Protein AF-A0A1V6KFH4-F1 (afdb_monomer)

Radius of gyration: 17.43 Å; Cα contacts (8 Å, |Δi|>4): 56; chains: 1; bounding box: 38×24×50 Å

Mean predicted aligned error: 3.85 Å

pLDDT: mean 94.07, std 5.09, range [59.97, 98.44]

Structure (mmCIF, N/CA/C/O backbone):
data_AF-A0A1V6KFH4-F1
#
_entry.id   AF-A0A1V6KFH4-F1
#
loop_
_atom_site.group_PDB
_atom_site.id
_atom_site.type_symbol
_atom_site.label_atom_id
_atom_site.label_alt_id
_atom_site.label_comp_id
_atom_site.label_asym_id
_atom_site.label_entity_id
_atom_site.label_seq_id
_atom_site.pdbx_PDB_ins_code
_atom_site.Cartn_x
_atom_site.Cartn_y
_atom_site.Cartn_z
_atom_site.occupancy
_atom_site.B_iso_or_equiv
_atom_site.auth_seq_id
_atom_site.auth_comp_id
_atom_site.auth_asym_id
_atom_site.auth_atom_id
_atom_site.pdbx_PDB_model_num
ATOM 1 N N . MET A 1 1 ? -8.972 4.965 -27.614 1.00 59.97 1 MET A N 1
ATOM 2 C CA . MET A 1 1 ? -7.634 4.889 -26.988 1.00 59.97 1 MET A CA 1
ATOM 3 C C . MET A 1 1 ? -6.638 4.540 -28.075 1.00 59.97 1 MET A C 1
ATOM 5 O O . MET A 1 1 ? -6.857 3.548 -28.756 1.00 59.97 1 MET A O 1
ATOM 9 N N . GLU A 1 2 ? -5.600 5.351 -28.268 1.00 86.00 2 GLU A N 1
ATOM 10 C CA . GLU A 1 2 ? -4.540 5.100 -29.253 1.00 86.00 2 GLU A CA 1
ATOM 11 C C . GLU A 1 2 ? -3.247 4.694 -28.534 1.00 86.00 2 GLU A C 1
ATOM 13 O O . GLU A 1 2 ? -2.930 5.230 -27.473 1.00 86.00 2 GLU A O 1
ATOM 18 N N . ASN A 1 3 ? -2.496 3.753 -29.111 1.00 91.19 3 ASN A N 1
ATOM 19 C CA . ASN A 1 3 ? -1.183 3.315 -28.627 1.00 91.19 3 ASN A CA 1
ATOM 20 C C . ASN A 1 3 ? -0.093 3.768 -29.619 1.00 91.19 3 ASN A C 1
ATOM 22 O O . ASN A 1 3 ? 0.463 2.940 -30.347 1.00 91.19 3 ASN A O 1
ATOM 26 N N . PRO A 1 4 ? 0.206 5.079 -29.699 1.00 95.19 4 PRO A N 1
ATOM 27 C CA . PRO A 1 4 ? 1.103 5.627 -30.721 1.00 95.19 4 PRO A CA 1
ATOM 28 C C . PRO A 1 4 ? 2.534 5.089 -30.601 1.00 95.19 4 PRO A C 1
ATOM 30 O O . PRO A 1 4 ? 3.251 5.001 -31.594 1.00 95.19 4 PRO A O 1
ATOM 33 N N . LYS A 1 5 ? 2.941 4.681 -29.391 1.00 93.38 5 LYS A N 1
ATOM 34 C CA . LYS A 1 5 ? 4.262 4.105 -29.103 1.00 93.38 5 LYS A CA 1
ATOM 35 C C . LYS A 1 5 ? 4.321 2.582 -29.269 1.00 93.38 5 LYS A C 1
ATOM 37 O O . LYS A 1 5 ? 5.380 2.004 -29.056 1.00 93.38 5 LYS A O 1
ATOM 42 N N . LYS A 1 6 ? 3.213 1.939 -29.663 1.00 94.69 6 LYS A N 1
ATOM 43 C CA . LYS A 1 6 ? 3.103 0.486 -29.881 1.00 94.69 6 LYS A CA 1
ATOM 44 C C . LYS A 1 6 ? 3.600 -0.345 -28.689 1.00 94.69 6 LYS A C 1
ATOM 46 O O . LYS A 1 6 ? 4.257 -1.367 -28.871 1.00 94.69 6 LYS A O 1
ATOM 51 N N . PHE A 1 7 ? 3.285 0.087 -27.466 1.00 94.69 7 PHE A N 1
ATOM 52 C CA . PHE A 1 7 ? 3.593 -0.681 -26.262 1.00 94.69 7 PHE A CA 1
ATOM 53 C C . PHE A 1 7 ? 2.901 -2.045 -26.287 1.00 94.69 7 PHE A C 1
ATOM 55 O O . PHE A 1 7 ? 1.744 -2.149 -26.699 1.00 94.69 7 PHE A O 1
ATOM 62 N N . VAL A 1 8 ? 3.604 -3.071 -2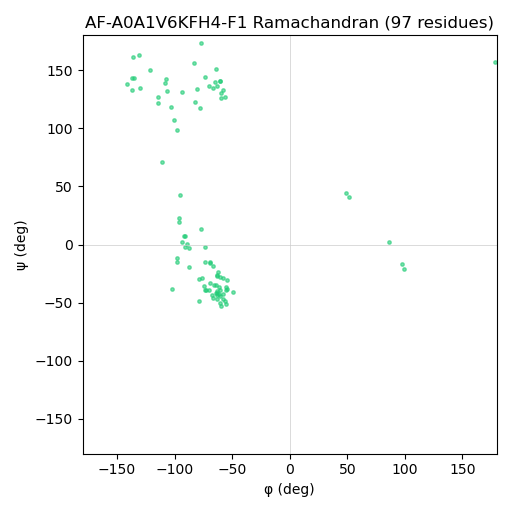5.814 1.00 95.62 8 VAL A N 1
ATOM 63 C CA . VAL A 1 8 ? 3.051 -4.408 -25.592 1.00 95.62 8 VAL A CA 1
ATOM 64 C C . VAL A 1 8 ? 2.820 -4.568 -24.097 1.00 95.62 8 VAL A C 1
ATOM 66 O O . VAL A 1 8 ? 3.767 -4.503 -23.316 1.00 95.62 8 VAL A O 1
ATOM 69 N N . PHE A 1 9 ? 1.567 -4.773 -23.705 1.00 95.38 9 PHE A N 1
ATOM 70 C CA . PHE A 1 9 ? 1.191 -4.993 -22.313 1.00 95.38 9 PHE A CA 1
ATOM 71 C C . PHE A 1 9 ? 1.149 -6.491 -22.029 1.00 95.38 9 PHE A C 1
ATOM 73 O O . PHE A 1 9 ? 0.564 -7.256 -22.795 1.00 95.38 9 PHE A O 1
ATOM 80 N N . LYS A 1 10 ? 1.796 -6.904 -20.939 1.00 95.50 10 LYS A N 1
ATOM 81 C CA . LYS A 1 10 ? 1.786 -8.282 -20.448 1.00 95.50 10 LYS A CA 1
ATOM 82 C C . LYS A 1 10 ? 1.075 -8.301 -19.105 1.00 95.50 10 LYS A C 1
ATOM 84 O O . LYS A 1 10 ? 1.495 -7.606 -18.183 1.00 95.50 10 LYS A O 1
ATOM 89 N N . GLU A 1 11 ? 0.017 -9.089 -19.010 1.00 96.25 11 GLU A N 1
ATOM 90 C CA . GLU A 1 11 ? -0.689 -9.307 -17.752 1.00 96.25 11 GLU A CA 1
ATOM 91 C C . GLU A 1 11 ? 0.046 -10.380 -16.951 1.00 96.25 11 GLU A C 1
ATOM 93 O O . GLU A 1 11 ? 0.286 -11.487 -17.433 1.00 96.25 11 GLU A O 1
ATOM 98 N N . ILE A 1 12 ? 0.453 -10.022 -15.738 1.00 95.94 12 ILE A N 1
ATOM 99 C CA . ILE A 1 12 ? 1.194 -10.878 -14.816 1.00 95.94 12 ILE A CA 1
ATOM 100 C C . ILE A 1 12 ? 0.548 -10.709 -13.444 1.00 95.94 12 ILE A C 1
ATOM 102 O O . ILE A 1 12 ? 0.119 -9.612 -13.080 1.00 95.94 12 ILE A O 1
ATOM 106 N N . GLU A 1 13 ? 0.474 -11.791 -12.674 1.00 96.31 13 GLU A N 1
ATOM 107 C CA . GLU A 1 13 ? -0.028 -11.721 -11.306 1.00 96.31 13 GLU A CA 1
ATOM 108 C C . GLU A 1 13 ? 0.795 -10.736 -10.466 1.00 96.31 13 GLU A C 1
ATOM 110 O O . GLU A 1 13 ? 2.028 -10.784 -10.447 1.00 96.31 13 GLU A O 1
ATOM 115 N N . ALA A 1 14 ? 0.105 -9.870 -9.721 1.00 96.12 14 ALA A N 1
ATOM 116 C CA . ALA A 1 14 ? 0.717 -8.756 -9.001 1.00 96.12 14 ALA A CA 1
ATOM 117 C C . ALA A 1 14 ? 1.948 -9.113 -8.130 1.00 96.12 14 ALA A C 1
ATOM 119 O O . ALA A 1 14 ? 2.936 -8.375 -8.191 1.00 96.12 14 ALA A O 1
ATOM 120 N N . PRO A 1 15 ? 1.974 -10.241 -7.383 1.00 95.94 15 PRO A N 1
ATOM 121 C CA . PRO A 1 15 ? 3.148 -10.629 -6.599 1.00 95.94 15 PRO A CA 1
ATOM 122 C C . PRO A 1 15 ? 4.417 -10.894 -7.421 1.00 95.94 15 PRO A C 1
ATOM 124 O O . PRO A 1 15 ? 5.514 -10.843 -6.868 1.00 95.94 15 PRO A O 1
ATOM 127 N N . GLN A 1 16 ? 4.293 -11.226 -8.711 1.00 96.81 16 GLN A N 1
ATOM 128 C CA . GLN A 1 16 ? 5.437 -11.552 -9.571 1.00 96.81 16 GLN A CA 1
ATOM 129 C C . GLN A 1 16 ? 6.048 -10.318 -10.237 1.00 96.81 16 GLN A C 1
ATOM 131 O O . GLN A 1 16 ? 7.210 -10.361 -10.636 1.00 96.81 16 GLN A O 1
ATOM 136 N N . LEU A 1 17 ? 5.307 -9.209 -10.306 1.00 97.25 17 LEU A N 1
ATOM 137 C CA . LEU A 1 17 ? 5.721 -7.998 -11.017 1.00 97.25 17 LEU A CA 1
ATOM 138 C C . LEU A 1 17 ? 7.095 -7.437 -10.600 1.00 97.25 17 LEU A C 1
ATOM 140 O O . LEU A 1 17 ? 7.815 -6.993 -11.495 1.00 97.25 17 LEU A O 1
ATOM 144 N N . PRO A 1 18 ? 7.505 -7.455 -9.311 1.00 96.25 18 PRO A N 1
ATOM 145 C CA . PRO A 1 18 ? 8.853 -7.031 -8.930 1.00 96.25 18 PRO A CA 1
ATOM 146 C C . PRO A 1 18 ? 9.956 -7.938 -9.481 1.00 96.25 18 PRO A C 1
ATOM 148 O O . PRO A 1 18 ? 11.033 -7.459 -9.814 1.00 96.25 18 PRO A O 1
ATOM 151 N N . ARG A 1 19 ? 9.699 -9.248 -9.578 1.00 95.56 19 ARG A N 1
ATOM 152 C CA . ARG A 1 19 ? 10.693 -10.247 -10.001 1.00 95.56 19 ARG A CA 1
ATOM 153 C C . ARG A 1 19 ? 10.891 -10.274 -11.508 1.00 95.56 19 ARG A C 1
ATOM 155 O O . ARG A 1 19 ? 11.973 -10.606 -11.964 1.00 95.56 19 ARG A O 1
ATOM 162 N N . THR A 1 20 ? 9.851 -9.936 -12.261 1.00 96.00 20 THR A N 1
ATOM 163 C CA . THR A 1 20 ? 9.885 -9.896 -13.728 1.00 96.00 20 THR A CA 1
ATOM 164 C C . THR A 1 20 ? 10.271 -8.519 -14.265 1.00 96.00 20 THR A C 1
ATOM 166 O O . THR A 1 20 ? 10.130 -8.280 -15.462 1.00 96.00 20 THR A O 1
ATOM 169 N N . LEU A 1 21 ? 10.678 -7.577 -13.403 1.00 95.06 21 LEU A N 1
ATOM 170 C CA . LEU A 1 21 ? 10.976 -6.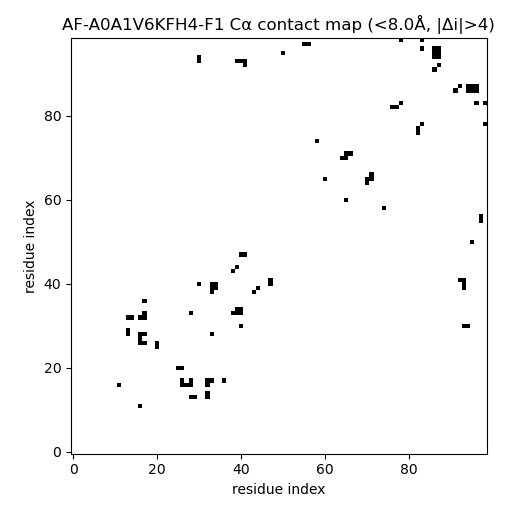203 -13.812 1.00 95.06 21 LEU A CA 1
ATOM 171 C C . LEU A 1 21 ? 12.130 -6.147 -14.825 1.00 95.06 21 LEU A C 1
ATOM 173 O O . LEU A 1 21 ? 12.042 -5.379 -15.777 1.00 95.06 21 LEU A O 1
ATOM 177 N N . ASP A 1 22 ? 13.140 -7.007 -14.673 1.00 94.81 22 ASP A N 1
ATOM 178 C CA . ASP A 1 22 ? 14.301 -7.078 -15.573 1.00 94.81 22 ASP A CA 1
ATOM 179 C C . ASP A 1 22 ? 13.958 -7.628 -16.975 1.00 94.81 22 ASP A C 1
ATOM 181 O O . ASP A 1 22 ? 14.714 -7.429 -17.926 1.00 94.81 22 ASP A O 1
ATOM 185 N N . ASP A 1 23 ? 12.796 -8.271 -17.135 1.00 96.00 23 ASP A N 1
ATOM 186 C CA . ASP A 1 23 ? 12.335 -8.845 -18.407 1.00 96.00 23 ASP A CA 1
ATOM 187 C C . ASP A 1 23 ? 11.495 -7.862 -19.248 1.00 96.00 23 ASP A C 1
ATOM 189 O O . ASP A 1 23 ? 11.017 -8.200 -20.342 1.00 96.00 23 ASP A O 1
ATOM 193 N N . VAL A 1 24 ? 11.242 -6.653 -18.734 1.00 96.25 24 VAL A N 1
ATOM 194 C CA . VAL A 1 24 ? 10.374 -5.644 -19.357 1.00 96.25 24 VAL A CA 1
ATOM 195 C C . VAL A 1 24 ? 10.991 -4.249 -19.295 1.00 96.25 24 VAL A C 1
ATOM 197 O O . VAL A 1 24 ? 11.862 -3.953 -18.491 1.00 96.25 24 VAL A O 1
ATOM 200 N N . ALA A 1 25 ? 10.505 -3.342 -20.143 1.00 95.25 25 ALA A N 1
ATOM 201 C CA . ALA A 1 25 ? 10.951 -1.945 -20.127 1.00 95.25 25 ALA A CA 1
ATOM 202 C C . ALA A 1 25 ? 10.401 -1.138 -18.931 1.00 95.25 25 ALA A C 1
ATOM 204 O O . ALA A 1 25 ? 10.858 -0.030 -18.666 1.00 95.25 25 ALA A O 1
ATOM 205 N N . GLY A 1 26 ? 9.383 -1.660 -18.247 1.00 95.56 26 GLY A N 1
ATOM 206 C CA . GLY A 1 26 ? 8.758 -1.045 -17.085 1.00 95.56 26 GLY A CA 1
ATOM 207 C C . GLY A 1 26 ? 7.602 -1.899 -16.574 1.00 95.56 26 GLY A C 1
ATOM 208 O O . GLY A 1 26 ? 7.028 -2.691 -17.324 1.00 95.56 26 GLY A O 1
ATOM 209 N N . SER A 1 27 ? 7.262 -1.731 -15.299 1.00 97.12 27 SER A N 1
ATOM 210 C CA . SER A 1 2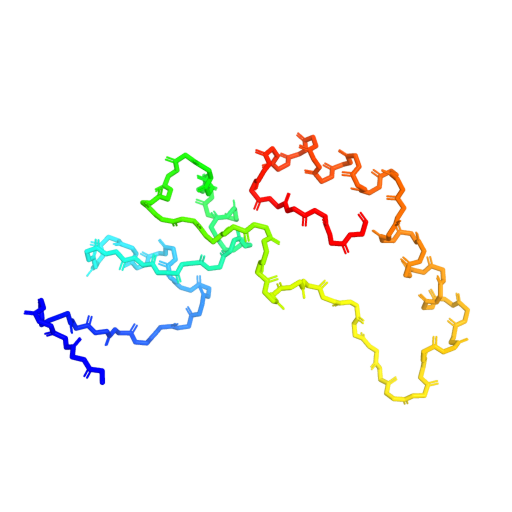7 ? 6.193 -2.473 -14.632 1.00 97.12 27 SER A CA 1
ATOM 211 C C . SER A 1 27 ? 5.364 -1.538 -13.757 1.00 97.12 27 SER A C 1
ATOM 213 O O . SER A 1 27 ? 5.900 -0.613 -13.146 1.00 97.12 27 SER A O 1
ATOM 215 N N . ILE A 1 28 ? 4.053 -1.774 -13.702 1.00 96.38 28 ILE A N 1
ATOM 216 C CA . ILE A 1 28 ? 3.133 -1.053 -12.817 1.00 96.38 28 ILE A CA 1
ATOM 217 C C . ILE A 1 28 ? 2.924 -1.930 -11.588 1.00 96.38 28 ILE A C 1
ATOM 219 O O . ILE A 1 28 ? 2.154 -2.882 -11.632 1.00 96.38 28 ILE A O 1
ATOM 223 N N . ILE A 1 29 ? 3.640 -1.636 -10.505 1.00 96.69 29 ILE A N 1
ATOM 224 C CA . ILE A 1 29 ? 3.720 -2.503 -9.324 1.00 96.69 29 ILE A CA 1
ATOM 225 C C . ILE A 1 29 ? 2.906 -1.898 -8.176 1.00 96.69 29 ILE A C 1
ATOM 227 O O . ILE A 1 29 ? 3.073 -0.724 -7.850 1.00 96.69 29 ILE A O 1
ATOM 231 N N . ASN A 1 30 ? 2.061 -2.696 -7.511 1.00 95.56 30 ASN A N 1
ATOM 232 C CA . ASN A 1 30 ? 1.381 -2.247 -6.293 1.00 95.56 30 ASN A CA 1
ATOM 233 C C . ASN A 1 30 ? 2.395 -1.886 -5.196 1.00 95.56 30 ASN A C 1
ATOM 235 O O . ASN A 1 30 ? 3.373 -2.605 -4.972 1.00 95.56 30 ASN A O 1
ATOM 239 N N . GLY A 1 31 ? 2.116 -0.817 -4.446 1.00 93.88 31 GLY A N 1
ATOM 240 C CA . GLY A 1 31 ? 3.030 -0.300 -3.424 1.00 93.88 31 GLY A CA 1
ATOM 241 C C . GLY A 1 31 ? 3.455 -1.338 -2.378 1.00 93.88 31 GLY A C 1
ATOM 242 O O . GLY A 1 31 ? 4.620 -1.367 -1.992 1.00 93.88 31 GLY A O 1
ATOM 243 N N . ASN A 1 32 ? 2.564 -2.252 -1.967 1.00 94.75 32 ASN A N 1
ATOM 244 C CA . ASN A 1 32 ? 2.912 -3.306 -1.009 1.00 94.75 32 ASN A CA 1
ATOM 245 C C . ASN A 1 32 ? 3.982 -4.268 -1.560 1.00 94.75 32 ASN A C 1
ATOM 247 O O . ASN A 1 32 ? 4.908 -4.607 -0.827 1.00 94.75 32 ASN A O 1
ATOM 251 N N . TYR A 1 33 ? 3.891 -4.677 -2.832 1.00 96.88 33 TYR A N 1
ATOM 252 C CA . TYR A 1 33 ? 4.866 -5.584 -3.449 1.00 96.88 33 TYR A CA 1
ATOM 253 C C . TYR A 1 33 ? 6.182 -4.876 -3.762 1.00 96.88 33 TYR A C 1
ATOM 255 O O . TYR A 1 33 ? 7.246 -5.473 -3.593 1.00 96.88 33 TYR A O 1
ATOM 263 N N . ALA A 1 34 ? 6.124 -3.599 -4.151 1.00 95.00 34 ALA A N 1
ATOM 264 C CA . ALA A 1 34 ? 7.312 -2.773 -4.332 1.00 95.00 34 ALA A CA 1
ATOM 265 C C . ALA A 1 34 ? 8.107 -2.664 -3.019 1.00 95.00 34 ALA A C 1
ATOM 267 O O . ALA A 1 34 ? 9.280 -3.032 -2.977 1.00 95.00 34 ALA A O 1
ATOM 268 N N . LEU A 1 35 ? 7.441 -2.272 -1.924 1.00 93.19 35 LEU A N 1
ATOM 269 C CA . LEU A 1 35 ? 8.057 -2.147 -0.598 1.00 93.19 35 LEU A CA 1
ATOM 270 C C . LEU A 1 35 ? 8.619 -3.481 -0.086 1.00 93.19 35 LEU A C 1
ATOM 272 O O . LEU A 1 35 ? 9.739 -3.525 0.417 1.00 93.19 35 LEU A O 1
ATOM 276 N N . GLN A 1 36 ? 7.868 -4.579 -0.233 1.00 92.75 36 GLN A N 1
ATOM 277 C CA . GLN A 1 36 ? 8.327 -5.921 0.156 1.00 92.75 36 GLN A CA 1
ATOM 278 C C . GLN A 1 36 ? 9.551 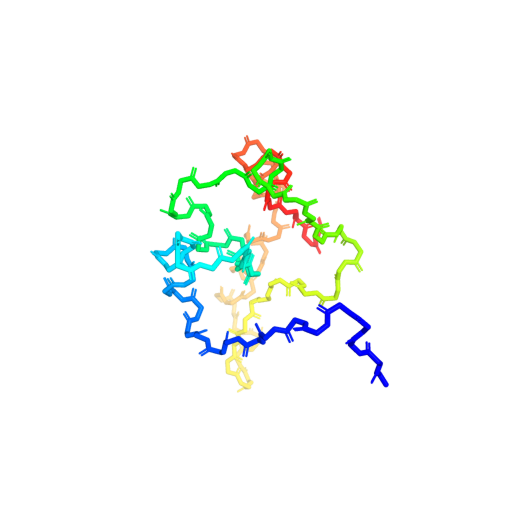-6.391 -0.638 1.00 92.75 36 GLN A C 1
ATOM 280 O O . GLN A 1 36 ? 10.337 -7.184 -0.126 1.00 92.75 36 GLN A O 1
ATOM 285 N N . SER A 1 37 ? 9.719 -5.894 -1.864 1.00 94.19 37 SER A N 1
ATOM 286 C CA . SER A 1 37 ? 10.854 -6.215 -2.736 1.00 94.19 37 SER A CA 1
ATOM 287 C C . SER A 1 37 ? 12.021 -5.235 -2.582 1.00 94.19 37 SER A C 1
ATOM 289 O O . SER A 1 37 ? 12.986 -5.312 -3.334 1.00 94.19 37 SER A O 1
ATOM 291 N N . GLY A 1 38 ? 11.953 -4.323 -1.605 1.00 92.81 38 GLY A N 1
ATOM 292 C CA . GLY A 1 38 ? 13.024 -3.377 -1.290 1.00 92.81 38 GLY A CA 1
ATOM 293 C C . GLY A 1 38 ? 13.010 -2.086 -2.108 1.00 92.81 38 GLY A C 1
ATOM 294 O O . GLY A 1 38 ? 13.874 -1.240 -1.888 1.00 92.81 38 GLY A O 1
ATOM 295 N N . PHE A 1 39 ? 12.033 -1.896 -2.999 1.00 93.44 39 PHE A N 1
ATOM 296 C CA . PHE A 1 39 ? 11.879 -0.640 -3.728 1.00 93.44 39 PHE A CA 1
ATOM 297 C C . PHE A 1 39 ? 11.334 0.462 -2.819 1.00 93.44 39 PHE A C 1
ATOM 299 O O . PHE A 1 39 ? 10.466 0.239 -1.970 1.00 93.44 39 PHE A O 1
ATOM 306 N N . ASN A 1 40 ? 11.803 1.683 -3.049 1.00 92.00 40 ASN A N 1
ATOM 307 C CA . ASN A 1 40 ? 11.247 2.902 -2.497 1.00 92.00 40 ASN A CA 1
ATOM 308 C C . ASN A 1 40 ? 10.381 3.597 -3.564 1.00 92.00 40 ASN A C 1
ATOM 310 O O . ASN A 1 40 ? 10.933 4.229 -4.466 1.00 92.00 40 ASN A O 1
ATOM 314 N N . PRO A 1 41 ? 9.038 3.575 -3.450 1.00 90.12 41 PRO A N 1
ATOM 315 C CA . PRO A 1 41 ? 8.157 4.136 -4.475 1.00 90.12 41 PRO A CA 1
ATOM 316 C C . PRO A 1 41 ? 8.394 5.620 -4.781 1.00 90.12 41 PRO A C 1
ATOM 318 O O . PRO A 1 41 ? 8.162 6.053 -5.903 1.00 90.12 41 PRO A O 1
ATOM 321 N N . ILE A 1 42 ? 8.868 6.404 -3.810 1.00 90.94 42 ILE A N 1
ATOM 322 C CA . ILE A 1 42 ? 9.131 7.840 -3.990 1.00 90.94 42 ILE A CA 1
ATOM 323 C C . ILE A 1 42 ? 10.421 8.088 -4.782 1.00 90.94 42 ILE A C 1
ATOM 325 O O . ILE A 1 42 ? 10.542 9.118 -5.439 1.00 90.94 42 ILE A O 1
ATOM 329 N N . LYS A 1 43 ? 11.395 7.175 -4.706 1.00 92.69 43 LYS A N 1
ATOM 330 C CA . LYS A 1 43 ? 12.717 7.348 -5.329 1.00 92.69 43 LYS A CA 1
ATOM 331 C C . LYS A 1 43 ? 12.882 6.569 -6.626 1.00 92.69 43 LYS A C 1
ATOM 333 O O . LYS A 1 43 ? 13.508 7.075 -7.549 1.00 92.69 43 LYS A O 1
ATOM 338 N N . ASP A 1 44 ? 12.340 5.358 -6.669 1.00 94.31 44 ASP A N 1
ATOM 339 C CA . ASP A 1 44 ? 12.640 4.387 -7.722 1.00 94.31 44 ASP A CA 1
ATOM 340 C C . ASP A 1 44 ? 11.574 4.382 -8.828 1.00 94.31 44 ASP A C 1
ATOM 342 O O . ASP A 1 44 ? 11.802 3.847 -9.913 1.00 94.31 44 ASP A O 1
ATOM 346 N N . SER A 1 45 ? 10.405 4.984 -8.584 1.00 94.00 45 SER A N 1
ATOM 347 C CA . SER A 1 45 ? 9.325 5.025 -9.573 1.00 94.00 45 SER A CA 1
ATOM 348 C C . SER A 1 45 ? 9.562 6.118 -10.612 1.00 94.00 45 SER A C 1
ATOM 350 O O . SER A 1 45 ? 9.800 7.275 -10.272 1.00 94.00 45 SER A O 1
ATOM 352 N N . LEU A 1 46 ? 9.386 5.777 -11.891 1.00 94.88 46 LEU A N 1
ATOM 353 C CA . LEU A 1 46 ? 9.341 6.765 -12.979 1.00 94.88 46 LEU A CA 1
ATOM 354 C C . LEU A 1 46 ? 8.077 7.633 -12.917 1.00 94.88 46 LEU A C 1
ATOM 356 O O . LEU A 1 46 ? 8.095 8.799 -13.302 1.00 94.88 46 LEU A O 1
ATOM 360 N N . LEU A 1 47 ? 6.975 7.039 -12.460 1.00 92.81 47 LEU A N 1
ATOM 361 C CA . LEU A 1 47 ? 5.677 7.671 -12.262 1.00 92.81 47 LEU A CA 1
ATOM 362 C C . LEU A 1 47 ? 5.069 7.099 -10.984 1.00 92.81 47 LEU A C 1
ATOM 364 O O . LEU A 1 47 ? 5.138 5.891 -10.760 1.00 92.81 47 LEU A O 1
ATOM 368 N N . LEU A 1 48 ? 4.458 7.957 -10.175 1.00 90.38 48 LEU A N 1
ATOM 369 C CA . LEU A 1 48 ? 3.777 7.564 -8.949 1.00 90.38 48 LEU A CA 1
ATOM 370 C C . LEU A 1 48 ? 2.380 8.180 -8.932 1.00 90.38 48 LEU A C 1
ATOM 372 O O . LEU A 1 48 ? 2.213 9.359 -9.247 1.00 90.38 48 LEU A O 1
ATOM 376 N N . GLU A 1 49 ? 1.381 7.377 -8.578 1.00 88.38 49 GLU A N 1
ATOM 377 C CA . GLU A 1 49 ? 0.026 7.879 -8.376 1.00 88.38 49 GLU A CA 1
ATOM 378 C C . GLU A 1 49 ? -0.015 8.811 -7.153 1.00 88.38 49 GLU A C 1
ATOM 380 O O . GLU A 1 49 ? 0.572 8.519 -6.110 1.00 88.38 49 GLU A O 1
ATOM 385 N N . GLY A 1 50 ? -0.676 9.962 -7.296 1.00 82.88 50 GLY A N 1
ATOM 386 C CA . GLY A 1 50 ? -0.795 10.955 -6.229 1.00 82.88 50 GLY A CA 1
ATOM 387 C C . GLY A 1 50 ? -1.823 10.582 -5.154 1.00 82.88 50 GLY A C 1
ATOM 388 O O . GLY A 1 50 ? -2.592 9.636 -5.295 1.00 82.88 50 GLY A O 1
ATOM 389 N N . GLY A 1 51 ? -1.872 11.383 -4.084 1.00 79.56 51 GLY A N 1
ATOM 390 C CA . GLY A 1 51 ? -2.779 11.167 -2.946 1.00 79.56 51 GLY A CA 1
ATOM 391 C C . GLY A 1 51 ? -4.275 11.327 -3.252 1.00 79.56 51 GLY A C 1
ATOM 392 O O . GLY A 1 51 ? -5.091 10.788 -2.518 1.00 79.56 51 GLY A O 1
ATOM 393 N N . GLU A 1 52 ? -4.637 11.986 -4.356 1.00 83.25 52 GLU A N 1
ATOM 394 C CA . GLU A 1 52 ? -6.029 12.145 -4.829 1.00 83.25 52 GLU A CA 1
ATOM 395 C C . GLU A 1 52 ? -6.584 10.874 -5.516 1.00 83.25 52 GLU A C 1
ATOM 397 O O . GLU A 1 52 ? -7.598 10.908 -6.214 1.00 83.25 52 GLU A O 1
ATOM 402 N N . SER A 1 53 ? -5.891 9.746 -5.360 1.00 85.75 53 SER A N 1
ATOM 403 C CA . SER A 1 53 ? -6.266 8.445 -5.907 1.00 85.75 53 SER A CA 1
ATOM 404 C C . SER A 1 53 ? -7.574 7.914 -5.299 1.00 85.75 53 SER A C 1
ATOM 406 O O . SER A 1 53 ? -7.757 7.978 -4.080 1.00 85.75 53 SER A O 1
ATOM 408 N N . PRO A 1 54 ? -8.466 7.294 -6.098 1.00 89.44 54 PRO A N 1
ATOM 409 C CA . PRO A 1 54 ? -9.655 6.621 -5.576 1.00 89.44 54 PRO A CA 1
ATOM 410 C C . PRO A 1 54 ? -9.339 5.286 -4.867 1.00 89.44 54 PRO A C 1
ATOM 412 O O . PRO A 1 54 ? -10.255 4.640 -4.357 1.00 89.44 54 PRO A O 1
ATOM 415 N N . TYR A 1 55 ? -8.077 4.841 -4.829 1.00 92.12 55 TYR A N 1
ATOM 416 C CA . TYR A 1 55 ? -7.673 3.501 -4.379 1.00 92.12 55 TYR A CA 1
ATOM 417 C C . TYR A 1 55 ? -7.249 3.427 -2.903 1.00 92.12 55 TYR A C 1
ATOM 419 O O . TYR A 1 55 ? -6.280 2.748 -2.547 1.00 92.12 55 TYR A O 1
ATOM 427 N N . ALA A 1 56 ? -7.986 4.092 -2.011 1.00 93.81 56 ALA A N 1
ATOM 428 C CA . ALA A 1 56 ? -7.778 3.928 -0.574 1.00 93.81 56 ALA A CA 1
ATOM 429 C C . ALA A 1 56 ? -7.991 2.459 -0.155 1.00 93.81 56 ALA A C 1
ATOM 431 O O . ALA A 1 56 ? -9.010 1.844 -0.472 1.00 93.81 56 ALA A O 1
ATOM 432 N N . ASN A 1 57 ? -7.037 1.892 0.590 1.00 94.94 57 ASN A N 1
ATOM 433 C CA . ASN A 1 57 ? -7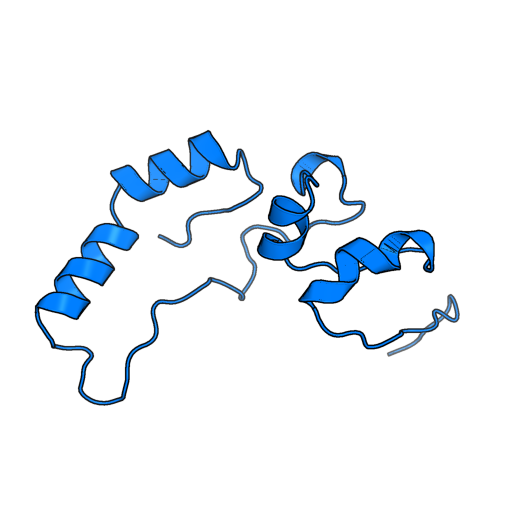.208 0.564 1.181 1.00 94.94 57 ASN A CA 1
ATOM 434 C C . ASN A 1 57 ? -8.249 0.633 2.307 1.00 94.94 57 ASN A C 1
ATOM 436 O O . ASN A 1 57 ? -8.211 1.544 3.134 1.00 94.94 57 ASN A O 1
ATOM 440 N N . ILE A 1 58 ? -9.156 -0.343 2.356 1.00 95.81 58 ILE A N 1
ATOM 441 C CA . ILE A 1 58 ? -10.301 -0.341 3.275 1.00 95.81 58 ILE A CA 1
ATOM 442 C C . ILE A 1 58 ? -10.306 -1.558 4.201 1.00 95.81 58 ILE A C 1
ATOM 444 O O . ILE A 1 58 ? -9.870 -2.650 3.838 1.00 95.81 58 ILE A O 1
ATOM 448 N N . LEU A 1 59 ? -10.861 -1.376 5.400 1.00 96.75 59 LEU A N 1
ATOM 449 C CA . LEU A 1 59 ? -11.243 -2.484 6.269 1.00 96.75 59 LEU A CA 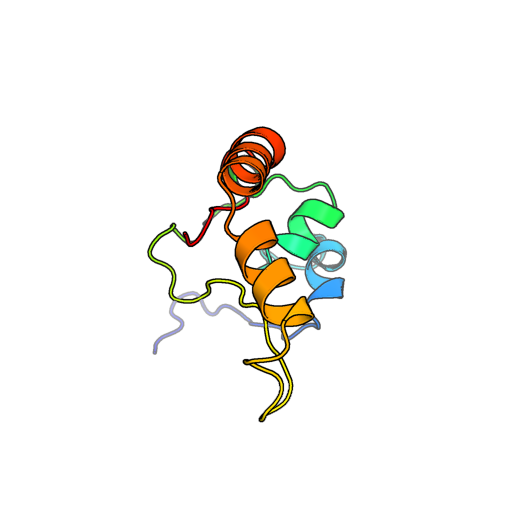1
ATOM 450 C C . LEU A 1 59 ? -12.566 -3.071 5.765 1.00 96.75 59 LEU A C 1
ATOM 452 O O . LEU A 1 59 ? -13.593 -2.395 5.784 1.00 96.75 59 LEU A O 1
ATOM 456 N N . VAL A 1 60 ? -12.548 -4.335 5.347 1.00 97.25 60 VAL A N 1
ATOM 457 C CA . VAL A 1 60 ? -13.740 -5.046 4.863 1.00 97.25 60 VAL A CA 1
ATOM 458 C C . VAL A 1 60 ? -14.181 -6.088 5.882 1.00 97.25 60 VAL A C 1
ATOM 460 O O . VAL A 1 60 ? -13.362 -6.802 6.458 1.00 97.25 60 VAL A O 1
ATOM 463 N N . VAL A 1 61 ? -15.494 -6.197 6.079 1.00 97.44 61 VAL A N 1
ATOM 464 C CA . VAL A 1 61 ? -16.127 -7.210 6.930 1.00 97.44 61 VAL A CA 1
ATOM 465 C C . VAL A 1 61 ? -17.264 -7.899 6.186 1.00 97.44 61 VAL A C 1
ATOM 467 O O . VAL A 1 61 ? -17.762 -7.389 5.180 1.00 97.44 61 VAL A O 1
ATOM 470 N N . ARG A 1 62 ? -17.704 -9.060 6.682 1.00 97.88 62 ARG A N 1
ATOM 471 C CA . ARG A 1 62 ? -18.915 -9.700 6.156 1.00 97.88 62 ARG A CA 1
ATOM 472 C C . ARG A 1 62 ? -20.133 -8.818 6.421 1.00 97.88 62 ARG A C 1
ATOM 474 O O . ARG A 1 62 ? -20.206 -8.096 7.416 1.00 97.88 62 ARG A O 1
ATOM 481 N N . LYS A 1 63 ? -21.128 -8.919 5.542 1.00 97.19 63 LYS A N 1
ATOM 482 C CA . LYS A 1 63 ? -22.408 -8.229 5.712 1.00 97.19 63 LYS A CA 1
ATOM 483 C C . LYS A 1 63 ? -23.039 -8.620 7.056 1.00 97.19 63 LYS A C 1
ATOM 485 O O . LYS A 1 63 ? -23.211 -9.803 7.322 1.00 97.19 63 LYS A O 1
ATOM 490 N N . GLY A 1 64 ? -23.397 -7.622 7.863 1.00 96.75 64 GLY A N 1
ATOM 491 C CA . GLY A 1 64 ? -23.973 -7.801 9.203 1.00 96.75 64 GLY A CA 1
ATOM 492 C C . GLY A 1 64 ? -22.973 -7.636 10.352 1.00 96.75 64 GLY A C 1
ATOM 493 O O . GLY A 1 64 ? -23.384 -7.271 11.449 1.00 96.75 64 GLY A O 1
ATOM 494 N N . ASP A 1 65 ? -21.670 -7.781 10.096 1.00 97.81 65 ASP A N 1
ATOM 495 C CA . ASP A 1 65 ? -20.640 -7.743 11.147 1.00 97.81 65 ASP A CA 1
ATOM 496 C C . ASP A 1 65 ? -20.136 -6.316 11.446 1.00 97.81 65 ASP A C 1
ATOM 498 O O . ASP A 1 65 ? -19.332 -6.113 12.354 1.00 97.81 65 ASP A O 1
ATOM 502 N N . SER A 1 66 ? -20.603 -5.298 10.712 1.00 94.81 66 SER A N 1
ATOM 503 C CA . SER A 1 66 ? -20.101 -3.921 10.838 1.00 94.81 66 SER A CA 1
ATOM 504 C C . SER A 1 66 ? -20.302 -3.326 12.231 1.00 94.81 66 SER A C 1
ATOM 506 O O . SER A 1 66 ? -19.514 -2.482 12.642 1.00 94.81 66 SER A O 1
ATOM 508 N N . ASN A 1 67 ? -21.326 -3.764 12.966 1.00 96.19 67 ASN A N 1
ATOM 509 C CA . ASN A 1 67 ? -21.637 -3.260 14.306 1.00 96.19 67 ASN A CA 1
ATOM 510 C C . ASN A 1 67 ? -21.011 -4.097 15.431 1.00 96.19 67 ASN A C 1
ATOM 512 O O . ASN A 1 67 ? -21.234 -3.790 16.602 1.00 96.19 67 ASN A O 1
ATOM 516 N N . ASP A 1 68 ? -20.236 -5.138 15.110 1.00 98.25 68 ASP A N 1
ATOM 517 C CA . ASP A 1 68 ? -19.522 -5.911 16.124 1.00 98.25 68 ASP A CA 1
ATOM 518 C C . ASP A 1 68 ? -18.553 -4.983 16.891 1.00 98.25 68 ASP A C 1
ATOM 520 O O . ASP A 1 68 ? -17.719 -4.313 16.266 1.00 98.25 68 ASP A O 1
ATOM 524 N N . PRO A 1 69 ? -18.613 -4.930 18.236 1.00 98.31 69 PRO A N 1
ATOM 525 C CA . PRO A 1 69 ? -17.745 -4.065 19.035 1.00 98.31 69 PRO A CA 1
ATOM 526 C C . PRO A 1 69 ? -16.248 -4.261 18.763 1.00 98.31 69 PRO A C 1
ATOM 528 O O . PRO A 1 69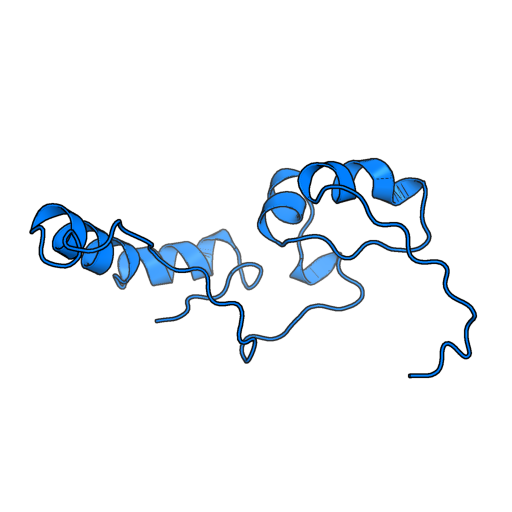 ? -15.476 -3.306 18.847 1.00 98.31 69 PRO A O 1
ATOM 531 N N . ARG A 1 70 ? -15.827 -5.477 18.395 1.00 98.06 70 ARG A N 1
ATOM 532 C CA . ARG A 1 70 ? -14.433 -5.803 18.059 1.00 98.06 70 ARG A CA 1
ATOM 533 C C . ARG A 1 70 ? -14.016 -5.165 16.736 1.00 98.06 70 ARG A C 1
ATOM 535 O O . ARG A 1 70 ? -12.908 -4.648 16.631 1.00 98.06 70 ARG A O 1
ATOM 542 N N . ILE A 1 71 ? -14.914 -5.157 15.750 1.00 98.25 71 ILE A N 1
ATOM 543 C CA . ILE A 1 71 ? -14.698 -4.501 14.453 1.00 98.25 71 ILE A CA 1
ATOM 544 C C . ILE A 1 71 ? -14.642 -2.987 14.630 1.00 98.25 71 ILE A C 1
ATOM 546 O O . ILE A 1 71 ? -13.743 -2.341 14.098 1.00 98.25 71 ILE A O 1
ATOM 550 N N . GLN A 1 72 ? -15.542 -2.422 15.433 1.00 98.25 72 GLN A N 1
ATOM 551 C CA . GLN A 1 72 ? -15.537 -0.992 15.743 1.00 98.25 72 GLN A CA 1
ATOM 552 C C . GLN A 1 72 ? -14.263 -0.564 16.484 1.00 98.25 72 GLN A C 1
ATOM 554 O O . GLN A 1 72 ? -13.695 0.489 16.188 1.00 98.25 72 GLN A O 1
ATOM 559 N N . ALA A 1 73 ? -13.775 -1.386 17.417 1.00 98.31 73 ALA A N 1
ATOM 560 C CA . ALA A 1 73 ? -12.500 -1.147 18.087 1.00 98.31 73 ALA A CA 1
ATOM 561 C C . ALA A 1 73 ? -11.318 -1.195 17.104 1.00 98.31 73 ALA A C 1
ATOM 563 O O . ALA A 1 73 ? -10.459 -0.314 17.145 1.00 98.31 73 ALA A O 1
ATOM 564 N N . LEU A 1 74 ? -11.298 -2.171 16.189 1.00 98.19 74 LEU A N 1
ATOM 565 C CA . LEU A 1 74 ? -10.264 -2.278 15.160 1.00 98.19 74 LEU A CA 1
ATOM 566 C C . LEU A 1 74 ? -10.281 -1.081 14.202 1.00 98.19 74 LEU A C 1
ATOM 568 O O . LEU A 1 74 ? -9.228 -0.502 13.954 1.00 98.19 74 LEU A O 1
ATOM 572 N N . ALA A 1 75 ? -11.454 -0.678 13.708 1.00 97.75 75 ALA A N 1
ATOM 573 C CA . ALA A 1 75 ? -11.596 0.479 12.827 1.00 97.75 75 ALA A CA 1
ATOM 574 C C . ALA A 1 75 ? -11.016 1.742 13.482 1.00 97.75 75 ALA A C 1
ATOM 576 O O . ALA A 1 75 ? -10.158 2.396 12.896 1.00 97.75 75 ALA A O 1
ATOM 577 N N . LYS A 1 76 ? -11.383 2.012 14.744 1.00 97.94 76 LYS A N 1
ATOM 578 C CA . LYS A 1 76 ? -10.841 3.139 15.523 1.00 97.94 76 LYS A CA 1
ATOM 579 C C . LYS A 1 76 ? -9.328 3.053 15.723 1.00 97.94 76 LYS A C 1
ATOM 581 O O . LYS A 1 76 ? -8.652 4.077 15.688 1.00 97.94 76 LYS A O 1
ATOM 586 N N . ALA A 1 77 ? -8.795 1.855 15.963 1.00 98.00 77 ALA A N 1
ATOM 587 C CA . ALA A 1 77 ? -7.359 1.659 16.131 1.00 98.00 77 ALA A CA 1
ATOM 588 C C . ALA A 1 77 ? -6.601 1.941 14.824 1.00 98.00 77 ALA A C 1
ATOM 590 O O . ALA A 1 77 ? -5.609 2.673 14.847 1.00 98.00 77 ALA A O 1
ATOM 591 N N . 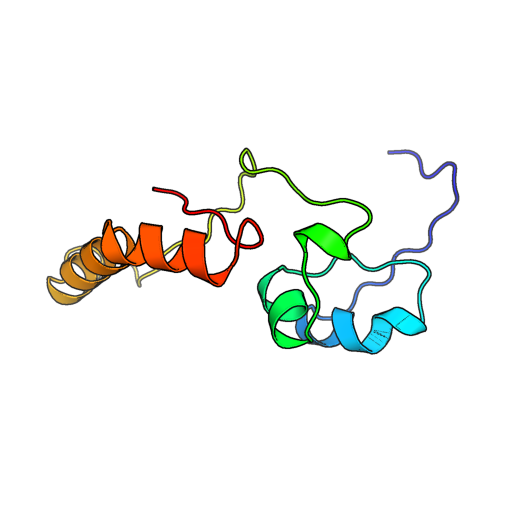LEU A 1 78 ? -7.090 1.413 13.695 1.00 97.94 78 LEU A N 1
ATOM 592 C CA . LEU A 1 78 ? -6.504 1.611 12.366 1.00 97.94 78 LEU A CA 1
ATOM 593 C C . LEU A 1 78 ? -6.558 3.075 11.918 1.00 97.94 78 LEU A C 1
ATOM 595 O O . LEU A 1 78 ? -5.612 3.535 11.290 1.00 97.94 78 LEU A O 1
ATOM 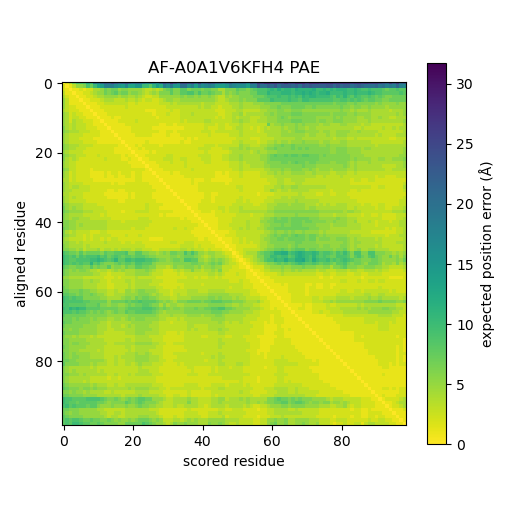599 N N . THR A 1 79 ? -7.607 3.818 12.285 1.00 97.81 79 THR A N 1
ATOM 600 C CA . THR A 1 79 ? -7.754 5.247 11.958 1.00 97.81 79 THR A CA 1
ATOM 601 C C . THR A 1 79 ? -7.285 6.183 13.081 1.00 97.81 79 THR A C 1
ATOM 603 O O . THR A 1 79 ? -7.746 7.319 13.187 1.00 97.81 79 THR A O 1
ATOM 606 N N . SER A 1 80 ? -6.413 5.714 13.977 1.00 98.44 80 SER A N 1
ATOM 607 C CA . SER A 1 80 ? -5.918 6.519 15.101 1.00 98.44 80 SER A CA 1
ATOM 608 C C . SER A 1 80 ? -4.747 7.422 14.704 1.00 98.44 80 SER A C 1
ATOM 610 O O . SER A 1 80 ? -3.970 7.096 13.805 1.00 98.44 80 SER A O 1
ATOM 612 N N . GLN A 1 81 ? -4.543 8.518 15.449 1.00 98.06 81 GLN A N 1
ATOM 613 C CA . GLN A 1 81 ? -3.384 9.402 15.257 1.00 98.06 81 GLN A CA 1
ATOM 614 C C . GLN A 1 81 ? -2.057 8.637 15.354 1.00 98.06 81 GLN A C 1
ATOM 616 O O . GLN A 1 81 ? -1.162 8.837 14.542 1.00 98.06 81 GLN A O 1
ATOM 621 N N . ARG A 1 82 ? -1.958 7.678 16.283 1.00 98.06 82 ARG A N 1
ATOM 622 C CA . ARG A 1 82 ? -0.773 6.823 16.426 1.00 98.06 82 ARG A CA 1
ATOM 623 C C . ARG A 1 82 ? -0.454 6.055 15.139 1.00 98.06 82 ARG A C 1
ATOM 625 O O . ARG A 1 82 ? 0.714 5.937 14.780 1.00 98.06 82 ARG A O 1
ATOM 632 N N . VAL A 1 83 ? -1.468 5.510 14.464 1.00 98.12 83 VAL A N 1
ATOM 633 C CA . VAL A 1 83 ? -1.275 4.790 13.195 1.00 98.12 83 VAL A CA 1
ATOM 634 C C . VAL A 1 83 ? -0.949 5.765 12.065 1.00 98.12 83 VAL A C 1
ATOM 636 O O . VAL A 1 83 ? -0.051 5.479 11.275 1.00 98.12 83 VAL A O 1
ATOM 639 N N . LYS A 1 84 ? -1.590 6.939 12.029 1.00 97.38 84 LYS A N 1
ATOM 640 C CA . LYS A 1 84 ? -1.254 8.015 11.083 1.00 97.38 84 LYS A CA 1
ATOM 641 C C . LYS A 1 84 ? 0.223 8.404 11.170 1.00 97.38 84 LYS A C 1
ATOM 643 O O . LYS A 1 84 ? 0.925 8.379 10.161 1.00 97.38 84 LYS A O 1
ATOM 648 N N . ASP A 1 85 ? 0.711 8.673 12.377 1.00 97.88 85 ASP A N 1
ATOM 649 C CA . ASP A 1 85 ? 2.105 9.049 12.623 1.00 97.88 85 ASP A CA 1
ATOM 650 C C . ASP A 1 85 ? 3.063 7.913 12.258 1.00 97.88 85 ASP A C 1
ATOM 652 O O . ASP A 1 85 ? 4.104 8.141 11.641 1.00 97.88 85 ASP A O 1
ATOM 656 N N . PHE A 1 86 ? 2.706 6.670 12.595 1.00 97.56 86 PHE A N 1
ATOM 657 C CA . PHE A 1 86 ? 3.486 5.501 12.202 1.00 97.56 86 PHE A CA 1
ATOM 658 C C . PHE A 1 86 ? 3.632 5.400 10.678 1.00 97.56 86 PHE A C 1
ATOM 660 O O . PHE A 1 86 ? 4.747 5.196 10.196 1.00 97.56 86 PHE A O 1
ATOM 667 N N . ILE A 1 87 ? 2.540 5.572 9.924 1.00 95.75 87 ILE A N 1
ATOM 668 C CA . ILE A 1 87 ? 2.554 5.506 8.457 1.00 95.75 87 ILE A CA 1
ATOM 669 C C . ILE A 1 87 ? 3.481 6.584 7.885 1.00 95.75 87 ILE A C 1
ATOM 671 O O . ILE A 1 87 ? 4.377 6.271 7.097 1.00 95.75 87 ILE A O 1
ATOM 675 N N . LEU A 1 88 ? 3.309 7.836 8.320 1.00 94.25 88 LEU A N 1
ATOM 676 C CA . LEU A 1 88 ? 4.095 8.969 7.825 1.00 94.25 88 LEU A CA 1
ATOM 677 C C . LEU A 1 88 ? 5.593 8.802 8.123 1.00 94.25 88 LEU A C 1
ATOM 679 O O . LEU A 1 88 ? 6.427 9.024 7.243 1.00 94.25 88 LEU A O 1
ATOM 683 N N . ASN A 1 89 ? 5.938 8.344 9.329 1.00 95.56 89 ASN A N 1
ATOM 684 C CA . ASN A 1 89 ? 7.330 8.170 9.749 1.00 95.56 89 ASN A CA 1
ATOM 685 C C . ASN A 1 89 ? 8.014 6.969 9.083 1.00 95.56 89 ASN A C 1
ATOM 687 O O . ASN A 1 89 ? 9.191 7.047 8.722 1.00 95.56 89 ASN A O 1
ATOM 691 N N . THR A 1 90 ? 7.287 5.862 8.922 1.00 93.44 90 THR A N 1
ATOM 692 C CA . THR A 1 90 ? 7.844 4.600 8.416 1.00 93.44 90 THR A CA 1
ATOM 693 C C . THR A 1 90 ? 7.999 4.634 6.904 1.00 93.44 90 THR A C 1
ATOM 695 O O . THR A 1 90 ? 9.066 4.310 6.385 1.00 93.44 90 THR A O 1
ATOM 698 N N . TYR A 1 91 ? 6.950 5.052 6.192 1.00 91.06 91 TYR A N 1
ATOM 699 C CA . TYR A 1 91 ? 6.895 4.940 4.734 1.00 91.06 91 TYR A CA 1
ATOM 700 C C . TYR A 1 91 ? 7.275 6.230 4.010 1.00 91.06 91 TYR A C 1
ATOM 702 O O . TYR A 1 91 ? 7.509 6.186 2.805 1.00 91.06 91 TYR A O 1
ATOM 710 N N . LYS A 1 92 ? 7.373 7.365 4.722 1.00 87.44 92 LYS A N 1
ATOM 711 C CA . LYS A 1 92 ? 7.914 8.639 4.210 1.00 87.44 92 LYS A CA 1
ATOM 712 C C . LYS A 1 92 ? 7.327 9.046 2.849 1.00 87.44 92 LYS A C 1
ATOM 714 O O . LYS A 1 92 ? 8.058 9.435 1.944 1.00 87.44 92 LYS A O 1
ATOM 719 N N . GLY A 1 93 ? 6.008 8.906 2.704 1.00 85.44 93 GLY A N 1
ATOM 720 C CA . GLY A 1 93 ? 5.264 9.208 1.475 1.00 85.44 93 GLY A CA 1
ATOM 721 C C . GLY A 1 93 ? 4.969 8.004 0.574 1.00 85.44 93 GLY A C 1
ATOM 722 O O . GLY A 1 93 ? 4.053 8.085 -0.233 1.00 85.44 93 GLY A O 1
ATOM 723 N N . GLY A 1 94 ? 5.654 6.867 0.741 1.00 86.25 94 GLY A N 1
ATOM 724 C CA . GLY A 1 94 ? 5.356 5.630 -0.000 1.00 86.25 94 GLY A CA 1
ATOM 725 C C . GLY A 1 94 ? 4.028 4.964 0.391 1.00 86.25 94 GLY A C 1
ATOM 726 O O . GLY A 1 94 ? 3.531 4.107 -0.332 1.00 86.25 94 GLY A O 1
ATOM 727 N N . VAL A 1 95 ? 3.453 5.366 1.528 1.00 91.75 95 VAL A N 1
ATOM 728 C CA . VAL A 1 95 ? 2.085 5.050 1.956 1.00 91.75 95 VAL A CA 1
ATOM 729 C C . VAL A 1 95 ? 1.483 6.331 2.529 1.00 91.75 95 VAL A C 1
ATOM 731 O O . VAL A 1 95 ? 2.126 7.004 3.339 1.00 91.75 95 VAL A O 1
ATOM 734 N N . ILE A 1 96 ? 0.259 6.660 2.115 1.00 91.81 96 ILE A N 1
ATOM 735 C CA . ILE A 1 96 ? -0.453 7.879 2.514 1.00 91.81 96 ILE A CA 1
ATOM 736 C C . ILE A 1 96 ? -1.687 7.481 3.345 1.00 91.81 96 ILE A C 1
ATOM 738 O O . ILE A 1 96 ? -2.467 6.641 2.891 1.00 91.81 96 ILE A O 1
ATOM 742 N N . PRO A 1 97 ? -1.882 8.034 4.560 1.00 93.56 97 PRO A N 1
ATOM 743 C CA . PRO A 1 97 ? -3.097 7.809 5.344 1.00 93.56 97 PRO A CA 1
ATOM 744 C C . PRO A 1 97 ? -4.343 8.356 4.634 1.00 93.56 97 PRO A C 1
ATOM 746 O O . PRO A 1 97 ? -4.329 9.484 4.153 1.00 93.56 97 PRO A O 1
ATOM 749 N N . ALA A 1 98 ? -5.434 7.587 4.631 1.00 91.88 98 ALA A N 1
ATOM 750 C CA . ALA A 1 98 ? -6.715 7.973 4.024 1.00 91.88 98 ALA A CA 1
ATOM 751 C C . ALA A 1 98 ? -7.724 8.571 5.034 1.00 91.88 98 ALA A C 1
ATOM 753 O O . ALA A 1 98 ? -8.930 8.545 4.791 1.00 91.88 98 ALA A O 1
ATOM 754 N N . PHE A 1 99 ? -7.243 9.040 6.193 1.00 92.00 99 PHE A N 1
ATOM 755 C CA . PHE A 1 99 ? -8.040 9.542 7.321 1.00 92.00 99 PHE A CA 1
ATOM 756 C C . PHE A 1 99 ? -7.313 10.648 8.107 1.00 92.00 99 PHE A C 1
ATOM 758 O O . PHE A 1 99 ? -6.066 10.796 8.002 1.00 92.00 99 PHE A O 1
#

Solvent-accessible surface area (backbone atoms only — not comparable to full-atom values): 6759 Å² total; per-residue (Å²): 140,85,66,91,84,66,78,83,86,79,92,70,63,72,87,49,43,73,77,51,37,88,81,44,100,70,72,93,64,59,60,71,53,35,48,76,70,70,47,48,60,81,77,73,45,96,73,72,88,62,91,91,53,93,78,69,88,79,93,84,73,61,93,84,48,72,78,38,68,69,50,48,50,48,52,52,54,66,70,26,68,70,43,47,51,48,40,47,70,73,43,68,67,56,44,75,76,90,118

Secondary structure (DSSP, 8-state):
---TT-PPP----GGGTTTTGGGSS-----HHHHHHTT--HHHH-SS---TT-S--------TTGGG-HHHHHHHHHHTSHHHHHHHHHHHTTSS----

Foldseek 3Di:
DDDPVPDDDDDDPQLCQVVCQVVDPGGDHDLVSCVVSVHQCVPPDPDDDDPVDPDDDDDDDPPPCCPPVVNVVVVCVCLDPVVQVVCCVPNVRSDHDPD

Sequence (99 aa):
MENPKKFVFKEIEAPQLPRTLDDVAGSIINGNYALQSGFNPIKDSLLLEGGESPYANILVVRKGDSNDPRIQALAKALTSQRVKDFILNTYKGGVIPAF

Nearest PDB structures (foldseek):
  4k3f-assembly1_A  TM=9.800E-01  e=6.719E-06  Pseudomonas aeruginosa PAO1
  4qhq-assembly1_A  TM=9.682E-01  e=2.184E-05  Burkholderia cenocepacia J2315
  1xs5-assembly1_A  TM=9.358E-01  e=1.794E-05  Treponema pallidum
  3tqw-assembly1_A  TM=9.505E-01  e=2.024E-04  Coxiella burnetii
  4ote-assembly2_B  TM=9.230E-01  e=3.168E-03  Clostridioides difficile 630